Protein AF-A0A3B6RC14-F1 (afdb_monomer)

Organism: Triticum aestivum (NCBI:txid4565)

Secondary structure (DSSP, 8-state):
--SS-EE-TTSPEEPTTPPP---HHHHTT-HHHH-TTTTS--GGGGEETTEE-PPPTTT--TT-----

Mean predicted aligned error: 5.83 Å

Structure (mmCIF, N/CA/C/O backbone):
data_AF-A0A3B6RC14-F1
#
_entry.id   AF-A0A3B6RC14-F1
#
loop_
_atom_site.group_PDB
_atom_site.id
_atom_site.type_symbol
_atom_site.label_atom_id
_atom_site.label_alt_id
_atom_site.label_comp_id
_atom_site.label_asym_id
_atom_site.label_entity_id
_atom_site.label_seq_id
_atom_site.pdbx_PDB_ins_code
_atom_site.Cartn_x
_atom_site.Cartn_y
_atom_site.Cartn_z
_atom_site.occupancy
_atom_site.B_iso_or_equiv
_atom_site.auth_seq_id
_atom_site.auth_comp_id
_atom_site.auth_asym_id
_atom_site.auth_atom_id
_atom_site.pdbx_PDB_model_num
ATOM 1 N N . MET A 1 1 ? 15.273 -2.277 -12.876 1.00 85.31 1 MET A N 1
ATOM 2 C CA . MET A 1 1 ? 14.914 -2.357 -14.306 1.00 85.31 1 MET A CA 1
ATOM 3 C C . MET A 1 1 ? 14.804 -3.825 -14.662 1.00 85.31 1 MET A C 1
ATOM 5 O O . MET A 1 1 ? 15.495 -4.610 -14.021 1.00 85.31 1 MET A O 1
ATOM 9 N N . ALA A 1 2 ? 13.938 -4.191 -15.600 1.00 91.69 2 ALA A N 1
ATOM 10 C CA . ALA A 1 2 ? 13.833 -5.564 -16.084 1.00 91.69 2 ALA A CA 1
ATOM 11 C C . ALA A 1 2 ? 15.153 -6.002 -16.741 1.00 91.69 2 ALA A C 1
ATOM 13 O O . ALA A 1 2 ? 15.752 -5.221 -17.486 1.00 91.69 2 ALA A O 1
ATOM 14 N N . ASP A 1 3 ? 15.621 -7.217 -16.449 1.00 94.50 3 ASP A N 1
ATOM 15 C CA . ASP A 1 3 ? 16.859 -7.755 -17.034 1.00 94.50 3 ASP A CA 1
ATOM 16 C C . ASP A 1 3 ? 16.627 -8.403 -18.410 1.00 94.50 3 ASP A C 1
ATOM 18 O O . ASP A 1 3 ? 17.523 -8.440 -19.253 1.00 94.50 3 ASP A O 1
ATOM 22 N N . GLU A 1 4 ? 15.400 -8.826 -18.698 1.00 95.44 4 GLU A N 1
ATOM 23 C CA . GLU A 1 4 ? 14.988 -9.380 -19.987 1.00 95.44 4 GLU A CA 1
ATOM 24 C C . GLU A 1 4 ? 13.557 -8.966 -20.343 1.00 95.44 4 GLU A C 1
ATOM 26 O O . GLU A 1 4 ? 12.865 -8.334 -19.542 1.00 95.44 4 GLU A O 1
ATOM 31 N N . ASP A 1 5 ? 13.150 -9.276 -21.573 1.00 96.38 5 ASP A N 1
ATOM 32 C CA . ASP A 1 5 ? 11.768 -9.110 -22.013 1.00 96.38 5 ASP A CA 1
ATOM 33 C C . ASP A 1 5 ? 10.882 -10.166 -21.338 1.00 96.38 5 ASP A C 1
ATOM 35 O O . ASP A 1 5 ? 11.223 -11.347 -21.352 1.00 96.38 5 ASP A O 1
ATOM 39 N N . ASP A 1 6 ? 9.721 -9.760 -20.824 1.00 95.75 6 ASP A N 1
ATOM 40 C CA . ASP A 1 6 ? 8.780 -10.668 -20.160 1.00 95.75 6 ASP A CA 1
ATOM 41 C C . ASP A 1 6 ? 7.314 -10.339 -20.499 1.00 95.75 6 ASP A C 1
ATOM 43 O O . ASP A 1 6 ? 6.970 -9.214 -20.880 1.00 95.75 6 ASP A O 1
ATOM 47 N N . LEU A 1 7 ? 6.438 -11.336 -20.369 1.00 96.44 7 LEU A N 1
ATOM 48 C CA . LEU A 1 7 ? 4.986 -11.221 -20.473 1.00 96.44 7 LEU A CA 1
ATOM 49 C C . LEU A 1 7 ? 4.363 -11.512 -19.109 1.00 96.44 7 LEU A C 1
ATOM 51 O O . LEU A 1 7 ? 4.279 -12.659 -18.670 1.00 96.44 7 LEU A O 1
ATOM 55 N N . LEU A 1 8 ? 3.861 -10.463 -18.460 1.00 92.69 8 LEU A N 1
ATOM 56 C CA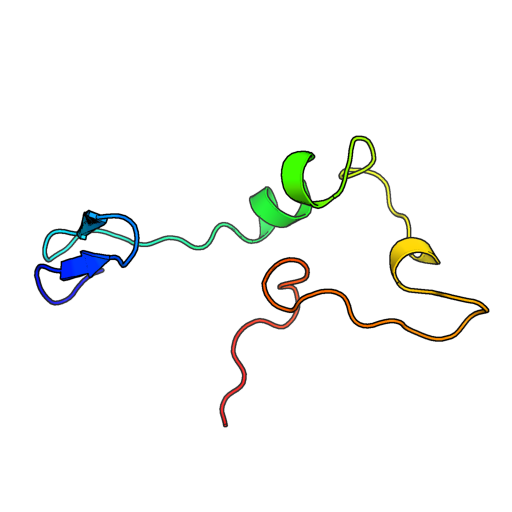 . LEU A 1 8 ? 3.190 -10.593 -17.174 1.00 92.69 8 LEU A CA 1
ATOM 57 C C . LEU A 1 8 ? 1.898 -11.422 -17.306 1.00 92.69 8 LEU A C 1
ATOM 59 O O . LEU A 1 8 ? 1.291 -11.457 -18.380 1.00 92.69 8 LEU A O 1
ATOM 63 N N . PRO A 1 9 ? 1.390 -12.021 -16.211 1.00 94.62 9 PRO A N 1
ATOM 64 C CA . PRO A 1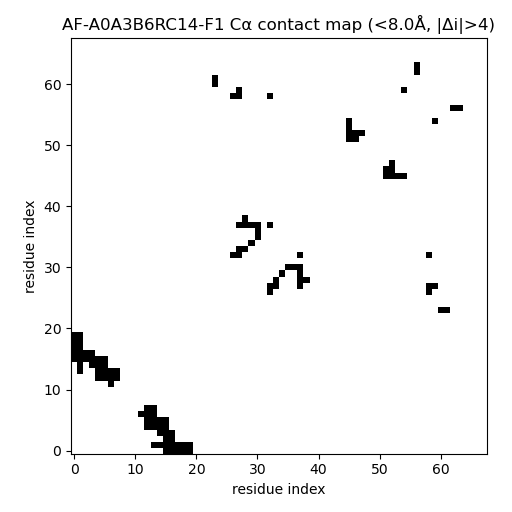 9 ? 0.173 -12.843 -16.239 1.00 94.62 9 PRO A CA 1
ATOM 65 C C . PRO A 1 9 ? -1.084 -12.141 -16.781 1.00 94.62 9 PRO A C 1
ATOM 67 O O . PRO A 1 9 ? -2.044 -12.799 -17.168 1.00 94.62 9 PRO A O 1
ATOM 70 N N . ASN A 1 10 ? -1.094 -10.806 -16.812 1.00 91.75 10 ASN A N 1
ATOM 71 C CA . ASN A 1 10 ? -2.167 -9.991 -17.386 1.00 91.75 10 ASN A CA 1
ATOM 72 C C . ASN A 1 10 ? -1.981 -9.685 -18.890 1.00 91.75 10 ASN A C 1
ATOM 74 O O . ASN A 1 10 ? -2.768 -8.926 -19.452 1.00 91.75 10 ASN A O 1
ATOM 78 N N . GLY A 1 11 ? -0.945 -10.231 -19.532 1.00 94.00 11 GLY A N 1
ATOM 79 C CA . GLY A 1 11 ? -0.601 -10.006 -20.937 1.00 94.00 11 GLY A CA 1
ATOM 80 C C . GLY A 1 11 ? 0.213 -8.737 -21.208 1.00 94.00 11 GLY A C 1
ATOM 81 O O . GLY A 1 11 ? 0.512 -8.450 -22.367 1.00 94.00 11 GLY A O 1
ATOM 82 N N . TYR A 1 12 ? 0.581 -7.969 -20.178 1.00 93.50 12 TYR A N 1
ATOM 83 C CA . 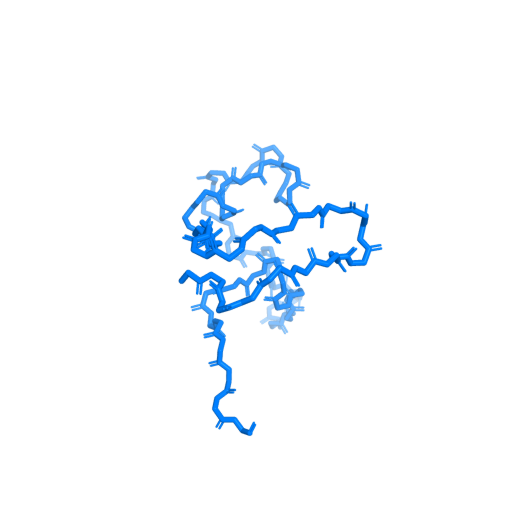TYR A 1 12 ? 1.431 -6.792 -20.347 1.00 93.50 12 TYR A CA 1
ATOM 84 C C . TYR A 1 12 ? 2.874 -7.209 -20.650 1.00 93.50 12 TYR A C 1
ATOM 86 O O . TYR A 1 12 ? 3.465 -7.990 -19.903 1.00 93.50 12 TYR A O 1
ATOM 94 N N . ARG A 1 13 ? 3.447 -6.669 -21.731 1.00 95.56 13 ARG A N 1
ATOM 95 C CA . ARG A 1 13 ? 4.841 -6.911 -22.112 1.00 95.56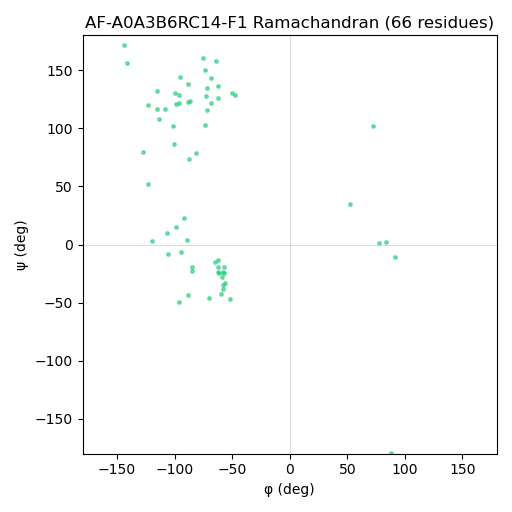 13 ARG A CA 1
ATOM 96 C C . ARG A 1 13 ? 5.756 -5.892 -21.440 1.00 95.56 13 ARG A C 1
ATOM 98 O O . ARG A 1 13 ? 5.584 -4.697 -21.657 1.00 95.56 13 ARG A O 1
ATOM 105 N N . VAL A 1 14 ? 6.728 -6.380 -20.679 1.00 95.06 14 VAL A N 1
ATOM 106 C CA . VAL A 1 14 ? 7.819 -5.587 -20.101 1.00 95.06 14 VAL A CA 1
ATOM 107 C C . VAL A 1 14 ? 9.048 -5.771 -20.983 1.00 95.06 14 VAL A C 1
ATOM 109 O O . VAL A 1 14 ? 9.394 -6.899 -21.327 1.00 95.06 14 VAL A O 1
ATOM 112 N N . ILE A 1 15 ? 9.688 -4.678 -21.383 1.00 96.69 15 ILE A N 1
ATOM 113 C CA . ILE A 1 15 ? 10.894 -4.703 -22.221 1.00 96.69 15 ILE A CA 1
ATOM 114 C C . ILE A 1 15 ? 12.132 -4.630 -21.323 1.00 96.69 15 ILE A C 1
ATOM 116 O O . ILE A 1 15 ? 12.139 -3.910 -20.317 1.00 96.69 15 ILE A O 1
ATOM 120 N N . LYS A 1 16 ? 13.210 -5.328 -21.698 1.00 96.00 16 LYS A N 1
ATOM 121 C CA . LYS A 1 16 ? 14.510 -5.208 -21.025 1.00 96.00 16 LYS A CA 1
ATOM 122 C C . LYS A 1 16 ? 14.884 -3.734 -20.823 1.00 96.00 16 LYS A C 1
ATOM 124 O O . LYS A 1 16 ? 14.900 -2.940 -21.762 1.00 96.00 16 LYS A O 1
ATOM 129 N N . GLY A 1 17 ? 15.242 -3.379 -19.592 1.00 95.00 17 GLY A N 1
ATOM 130 C CA . GLY A 1 17 ? 15.589 -2.014 -19.201 1.00 95.00 17 GLY A CA 1
ATOM 131 C C . GLY A 1 17 ? 14.419 -1.176 -18.677 1.00 95.00 17 GLY A C 1
ATOM 132 O O . GLY A 1 17 ? 14.665 -0.134 -18.074 1.00 95.00 17 GLY A O 1
ATOM 133 N N . GLU A 1 18 ? 13.163 -1.613 -18.805 1.00 94.69 18 GLU A N 1
ATOM 134 C CA . GLU A 1 18 ? 12.032 -0.870 -18.240 1.00 94.69 18 GLU A CA 1
ATOM 135 C C . GLU A 1 18 ? 12.028 -0.893 -16.705 1.00 94.69 18 GLU A C 1
ATOM 137 O O . GLU A 1 18 ? 12.401 -1.867 -16.044 1.00 94.69 18 GLU A O 1
ATOM 142 N N . GLY A 1 19 ? 11.620 0.226 -16.108 1.00 89.19 19 GLY A N 1
ATOM 143 C CA . GLY A 1 19 ? 11.469 0.359 -14.664 1.00 89.19 19 GLY A CA 1
ATOM 144 C C . GLY A 1 19 ? 10.089 -0.097 -14.205 1.00 89.19 19 GLY A C 1
ATOM 145 O O . GLY A 1 19 ? 9.082 0.471 -14.615 1.00 89.19 19 GLY A O 1
ATOM 146 N N . MET A 1 20 ? 10.042 -1.056 -13.283 1.00 85.69 20 MET A N 1
ATOM 147 C CA . MET A 1 20 ? 8.826 -1.398 -12.548 1.00 85.69 20 MET A CA 1
ATOM 148 C C . MET A 1 20 ? 8.868 -0.711 -11.187 1.00 85.69 20 MET A C 1
ATOM 150 O O . MET A 1 20 ? 9.799 -0.924 -10.412 1.00 85.69 20 MET A O 1
ATOM 154 N N . ASN A 1 21 ? 7.876 0.133 -10.909 1.00 85.12 21 ASN A N 1
ATOM 155 C CA . ASN A 1 21 ? 7.815 0.913 -9.678 1.00 85.12 21 ASN A CA 1
ATOM 156 C C . ASN A 1 21 ? 6.610 0.496 -8.846 1.00 85.12 21 ASN A C 1
ATOM 158 O O . ASN A 1 21 ? 5.485 0.449 -9.341 1.00 85.12 21 ASN A O 1
ATOM 162 N N . TYR A 1 22 ? 6.849 0.262 -7.560 1.00 82.00 22 TYR A N 1
ATOM 163 C CA . TYR A 1 22 ? 5.799 0.005 -6.588 1.00 82.00 22 TYR A CA 1
ATOM 164 C C . TYR A 1 22 ? 5.541 1.274 -5.772 1.00 82.00 22 TYR A C 1
ATOM 166 O O . TYR A 1 22 ? 6.326 1.643 -4.898 1.00 82.00 22 TYR A O 1
ATOM 174 N N . MET A 1 23 ? 4.469 2.000 -6.099 1.00 87.06 23 MET A N 1
ATOM 175 C CA . MET A 1 23 ? 4.196 3.328 -5.536 1.00 87.06 23 MET A CA 1
ATOM 176 C C . MET A 1 23 ? 3.420 3.236 -4.221 1.00 87.06 23 MET A C 1
ATOM 178 O O . MET A 1 23 ? 2.235 3.562 -4.153 1.00 87.06 23 MET A O 1
ATOM 182 N N . ILE A 1 24 ? 4.119 2.821 -3.164 1.00 87.44 24 ILE A N 1
ATOM 183 C CA . ILE A 1 24 ? 3.536 2.546 -1.843 1.00 87.44 24 ILE A CA 1
ATOM 184 C C . ILE A 1 24 ? 2.694 3.714 -1.318 1.00 87.44 24 ILE A C 1
ATOM 186 O O . ILE A 1 24 ? 1.554 3.540 -0.892 1.00 87.44 24 ILE A O 1
ATOM 190 N N . TYR A 1 25 ? 3.245 4.925 -1.404 1.00 86.81 25 TYR A N 1
ATOM 191 C CA . TYR A 1 25 ? 2.589 6.142 -0.932 1.00 86.81 25 TYR A CA 1
ATOM 192 C C . TYR A 1 25 ? 1.254 6.414 -1.640 1.00 86.81 25 TYR A C 1
ATOM 194 O O . TYR A 1 25 ? 0.281 6.802 -0.989 1.00 86.81 25 TYR A O 1
ATOM 202 N N . ALA A 1 26 ? 1.215 6.214 -2.961 1.00 89.62 26 ALA A N 1
ATOM 203 C CA . ALA A 1 26 ? 0.013 6.412 -3.760 1.00 89.62 26 ALA A CA 1
ATOM 204 C C . ALA A 1 26 ? -1.020 5.326 -3.445 1.00 89.62 26 ALA A C 1
ATOM 206 O O . ALA A 1 26 ? -2.175 5.643 -3.183 1.00 89.62 26 ALA A O 1
ATOM 207 N N . MET A 1 27 ? -0.594 4.060 -3.381 1.00 91.19 27 MET A N 1
ATOM 208 C CA . MET A 1 27 ? -1.466 2.932 -3.032 1.00 91.19 27 MET A CA 1
ATOM 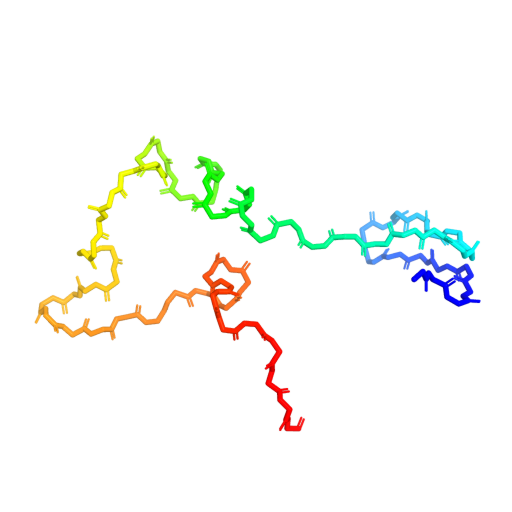209 C C . MET A 1 27 ? -2.123 3.103 -1.660 1.00 91.19 27 MET A C 1
ATOM 211 O O . MET A 1 27 ? -3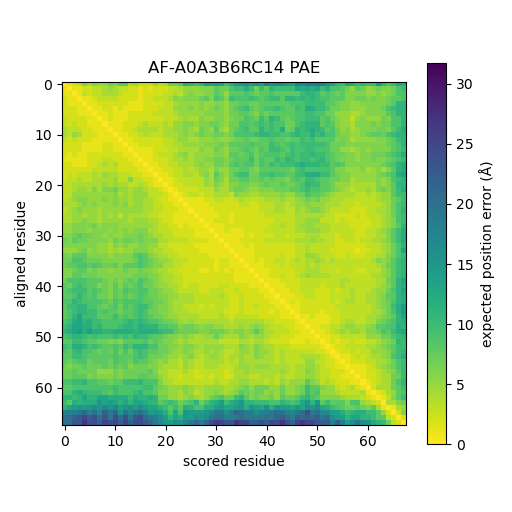.309 2.815 -1.516 1.00 91.19 27 MET A O 1
ATOM 215 N N . GLY A 1 28 ? -1.398 3.641 -0.675 1.00 89.50 28 GLY A N 1
ATOM 216 C CA . GLY A 1 28 ? -1.935 3.953 0.654 1.00 89.50 28 GLY A CA 1
ATOM 217 C C . GLY A 1 28 ? -3.061 4.997 0.669 1.00 89.50 28 GLY A C 1
ATOM 218 O O . GLY A 1 28 ? -3.727 5.129 1.684 1.00 89.50 28 GLY A O 1
ATOM 219 N N . ARG A 1 29 ? -3.280 5.726 -0.435 1.00 91.25 29 ARG A N 1
ATOM 220 C CA . ARG A 1 29 ? -4.320 6.764 -0.589 1.00 91.25 29 ARG A CA 1
ATOM 221 C C . ARG A 1 29 ? -5.312 6.462 -1.711 1.00 91.25 29 ARG A C 1
ATOM 223 O O . ARG A 1 29 ? -6.185 7.272 -2.010 1.00 91.25 29 ARG A O 1
ATOM 230 N N . MET A 1 30 ? -5.191 5.313 -2.374 1.00 92.44 30 MET A N 1
ATOM 231 C CA . MET A 1 30 ? -6.101 4.961 -3.460 1.00 92.44 30 MET A CA 1
ATOM 232 C C . MET A 1 30 ? -7.481 4.622 -2.906 1.00 92.44 30 MET A C 1
ATOM 234 O O . MET A 1 30 ? -7.655 3.590 -2.257 1.00 92.44 30 MET A O 1
ATOM 238 N N . LYS A 1 31 ? -8.481 5.430 -3.268 1.00 94.31 31 LYS A N 1
ATOM 239 C CA . LYS A 1 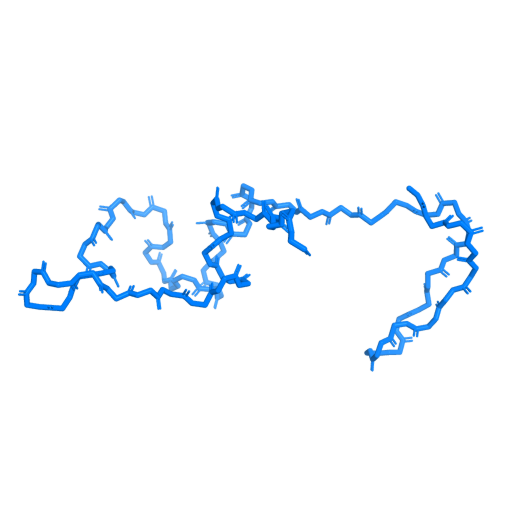31 ? -9.888 5.173 -2.930 1.00 94.31 31 LYS A CA 1
ATOM 240 C C . LYS A 1 31 ? -10.392 3.813 -3.408 1.00 94.31 31 LYS A C 1
ATOM 242 O O . LYS A 1 31 ? -11.167 3.166 -2.721 1.00 94.31 31 LYS A O 1
ATOM 247 N N . TYR A 1 32 ? -9.886 3.334 -4.545 1.00 91.62 32 TYR A N 1
ATOM 248 C CA . TYR A 1 32 ? -10.185 1.989 -5.043 1.00 91.62 32 TYR A CA 1
ATOM 249 C C . TYR A 1 32 ? -9.799 0.878 -4.049 1.00 91.62 32 TYR A C 1
ATOM 251 O O . TYR A 1 32 ? -10.497 -0.125 -3.948 1.00 91.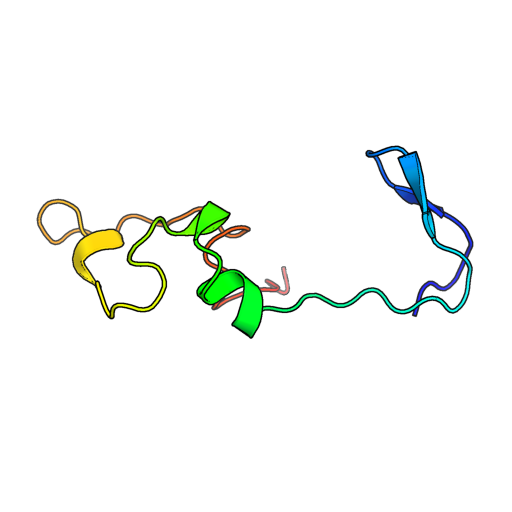62 32 TYR A O 1
ATOM 259 N N . LEU A 1 33 ? -8.705 1.057 -3.301 1.00 90.75 33 LEU A N 1
ATOM 260 C CA . LEU A 1 33 ? -8.244 0.086 -2.308 1.00 90.75 33 LEU A CA 1
ATOM 261 C C . LEU A 1 33 ? -8.876 0.334 -0.933 1.00 90.75 33 LEU A C 1
ATOM 263 O O . LEU A 1 33 ? -9.274 -0.616 -0.259 1.00 90.75 33 LEU A O 1
ATOM 267 N N . TRP A 1 34 ? -8.950 1.595 -0.506 1.00 90.69 34 TRP A N 1
ATOM 268 C CA . TRP A 1 34 ? -9.256 1.965 0.880 1.00 90.69 34 TRP A CA 1
ATOM 269 C C . TRP A 1 34 ? -10.667 2.518 1.105 1.00 90.69 34 TRP A C 1
ATOM 271 O O . TRP A 1 34 ? -11.077 2.632 2.255 1.00 90.69 34 TRP A O 1
ATOM 281 N N . GLY A 1 35 ? -11.429 2.782 0.044 1.00 93.12 35 GLY A N 1
ATOM 282 C CA . GLY A 1 35 ? -12.716 3.475 0.107 1.00 93.12 35 GLY A CA 1
ATOM 283 C C . GLY A 1 35 ? -12.569 4.996 0.028 1.00 93.12 35 GLY A C 1
ATOM 284 O O . GLY A 1 35 ? -11.472 5.531 -0.110 1.00 93.12 35 GLY A O 1
ATOM 285 N N . GLU A 1 36 ? -13.688 5.717 0.094 1.00 95.88 36 GLU A N 1
ATOM 286 C CA . GLU A 1 36 ? -13.699 7.186 -0.026 1.00 95.88 36 GLU A CA 1
ATOM 287 C C . GLU A 1 36 ? -12.913 7.902 1.083 1.00 95.88 36 GLU A C 1
ATOM 289 O O . GLU A 1 36 ? -12.416 9.005 0.871 1.00 95.88 36 GLU A O 1
ATOM 294 N N . ASP A 1 37 ? -12.747 7.243 2.226 1.00 94.31 37 ASP A N 1
ATOM 295 C CA . ASP A 1 37 ? -12.045 7.710 3.421 1.00 94.31 37 ASP A CA 1
ATOM 296 C C . ASP A 1 37 ? -10.555 7.305 3.443 1.00 94.31 37 ASP A C 1
ATOM 298 O O . ASP A 1 37 ? -9.933 7.236 4.503 1.00 94.31 37 ASP A O 1
ATOM 302 N N . ALA A 1 38 ? -9.962 7.023 2.276 1.00 93.62 38 ALA A N 1
ATOM 303 C CA . ALA A 1 38 ? -8.560 6.614 2.130 1.00 93.62 38 ALA A CA 1
ATOM 304 C C . ALA A 1 38 ? -7.541 7.612 2.711 1.00 93.62 38 ALA A C 1
ATOM 306 O O . ALA A 1 38 ? -6.414 7.236 3.027 1.00 93.62 38 ALA A O 1
ATOM 307 N N . GLU A 1 39 ? -7.915 8.886 2.816 1.00 92.56 39 GLU A N 1
ATOM 308 C CA . GLU A 1 39 ? -7.051 9.955 3.328 1.00 92.56 39 GLU A CA 1
ATOM 309 C C . GLU A 1 39 ? -7.243 10.215 4.829 1.00 92.56 39 GLU A C 1
ATOM 311 O O . GLU A 1 39 ? -6.484 10.977 5.428 1.00 92.56 39 GLU A O 1
ATOM 316 N N . GLU A 1 40 ? -8.227 9.569 5.455 1.00 95.06 40 GLU A N 1
ATOM 317 C CA . GLU A 1 40 ? -8.527 9.735 6.872 1.00 95.06 40 GLU A CA 1
ATOM 318 C C . GLU A 1 40 ? -7.719 8.756 7.732 1.00 95.06 40 GLU A C 1
ATOM 320 O O . GLU A 1 40 ? -7.590 7.565 7.432 1.00 95.06 40 GLU A O 1
ATOM 325 N N . PHE A 1 41 ? -7.200 9.241 8.862 1.00 91.06 41 PHE A N 1
ATOM 326 C CA . PHE A 1 41 ? -6.574 8.373 9.855 1.00 91.06 41 PHE A CA 1
ATOM 327 C C . PHE A 1 41 ? -7.652 7.576 10.605 1.00 91.06 41 PHE A C 1
ATOM 329 O O . PHE A 1 41 ? -8.322 8.113 11.484 1.00 91.06 41 PHE A O 1
ATOM 336 N N . ARG A 1 42 ? -7.812 6.295 10.248 1.00 90.19 42 ARG A N 1
ATOM 337 C CA . ARG A 1 42 ? -8.831 5.386 10.805 1.00 90.19 42 ARG A CA 1
ATOM 338 C C . ARG A 1 42 ? -8.223 4.073 11.317 1.00 90.19 42 ARG A C 1
ATOM 340 O O . ARG A 1 42 ? -8.276 3.064 10.607 1.00 90.19 42 ARG A 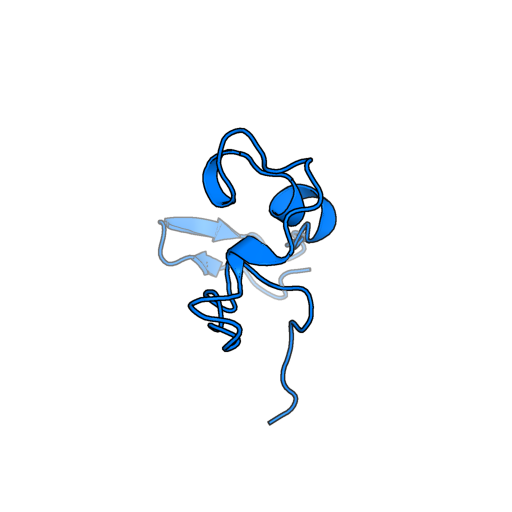O 1
ATOM 347 N N . PRO A 1 43 ? -7.622 4.055 12.520 1.00 88.69 43 PRO A N 1
ATOM 348 C CA . PRO A 1 43 ? -7.031 2.846 13.098 1.00 88.69 43 PRO A CA 1
ATOM 349 C C . PRO A 1 43 ? -8.054 1.724 13.333 1.00 88.69 43 PRO A C 1
ATOM 351 O O . PRO A 1 43 ? -7.695 0.548 13.295 1.00 88.69 43 PRO A O 1
ATOM 354 N N . GLU A 1 44 ? -9.334 2.063 13.494 1.00 91.94 44 GLU A N 1
ATOM 355 C CA . GLU A 1 44 ? -10.433 1.108 13.675 1.00 91.94 44 GLU A CA 1
ATOM 356 C C . GLU A 1 44 ? -10.613 0.190 12.461 1.00 91.94 44 GLU A C 1
ATOM 358 O O . GLU A 1 44 ? -11.185 -0.887 12.582 1.00 91.94 44 GLU A O 1
ATOM 363 N N . ARG A 1 45 ? -10.087 0.569 11.288 1.00 90.12 45 ARG A N 1
ATOM 364 C CA . ARG A 1 45 ? -10.136 -0.250 10.070 1.00 90.12 45 ARG A CA 1
ATOM 365 C C . ARG A 1 45 ? -9.466 -1.615 10.246 1.00 90.12 45 ARG A C 1
ATOM 367 O O . ARG A 1 45 ? -9.847 -2.569 9.577 1.00 90.12 45 ARG A O 1
ATOM 374 N N . TRP A 1 46 ? -8.486 -1.700 11.141 1.00 90.06 46 TRP A N 1
ATOM 375 C CA . TRP A 1 46 ? -7.755 -2.929 11.440 1.00 90.06 46 TRP A CA 1
ATOM 376 C C . TRP A 1 46 ? -8.135 -3.526 12.792 1.00 90.06 46 TRP A C 1
ATOM 378 O O . TRP A 1 46 ? -7.448 -4.427 13.258 1.00 90.06 46 TRP A O 1
ATOM 388 N N . LEU A 1 47 ? -9.178 -3.026 13.456 1.00 93.75 47 LEU A N 1
ATOM 389 C CA . LEU A 1 47 ? -9.568 -3.472 14.789 1.00 93.75 47 LEU A CA 1
ATOM 390 C C . LEU A 1 47 ? -11.015 -3.953 14.771 1.00 93.75 47 LEU A C 1
ATOM 392 O O . LEU A 1 47 ? -11.935 -3.187 14.504 1.00 93.75 47 LEU A O 1
ATOM 396 N N . VAL A 1 48 ? -11.219 -5.220 15.121 1.00 92.38 48 VAL A N 1
ATOM 397 C CA . VAL A 1 48 ? -12.549 -5.787 15.373 1.00 92.38 48 VAL A CA 1
ATOM 398 C C . VAL A 1 48 ? -12.592 -6.179 16.840 1.00 92.38 48 VAL A C 1
ATOM 400 O O . VAL A 1 48 ? -11.769 -6.975 17.284 1.00 92.38 48 VAL A O 1
ATOM 403 N N . ASP A 1 49 ? -13.478 -5.542 17.608 1.00 93.44 49 ASP A N 1
ATOM 404 C CA . ASP A 1 49 ? -13.576 -5.695 19.068 1.00 93.44 49 ASP A CA 1
ATOM 405 C C . ASP A 1 49 ? -12.239 -5.469 19.805 1.00 93.44 49 ASP A C 1
ATOM 407 O O . ASP A 1 49 ? -11.918 -6.122 20.796 1.00 93.44 49 ASP A O 1
ATOM 411 N N . GLY A 1 50 ? -11.422 -4.540 19.294 1.00 91.81 50 GLY A N 1
ATOM 412 C CA . GLY A 1 50 ? -10.091 -4.230 19.831 1.00 91.81 50 GLY A CA 1
ATOM 413 C C . GLY A 1 50 ? -8.996 -5.234 19.453 1.00 91.81 50 GLY A C 1
ATOM 414 O O . GLY A 1 50 ? -7.846 -5.055 19.853 1.00 91.81 50 GLY A O 1
ATOM 415 N N . ILE A 1 51 ? -9.318 -6.261 18.663 1.00 93.31 51 ILE A N 1
ATOM 416 C CA . ILE A 1 51 ? -8.370 -7.265 18.174 1.00 93.31 51 ILE A CA 1
ATOM 417 C C . ILE A 1 51 ? -7.905 -6.879 16.773 1.00 93.31 51 ILE A C 1
ATOM 419 O O . ILE A 1 51 ? -8.722 -6.646 15.879 1.00 93.31 51 ILE A O 1
ATOM 423 N N . PHE A 1 52 ? -6.585 -6.852 16.576 1.00 90.38 52 PHE A N 1
ATOM 424 C CA . PHE A 1 52 ? -5.990 -6.570 15.275 1.00 90.38 52 PHE A CA 1
ATOM 425 C C . PHE A 1 52 ? -6.382 -7.625 14.237 1.00 90.38 52 PHE A C 1
ATOM 427 O O . PHE A 1 52 ? -6.155 -8.819 14.429 1.00 90.38 52 PHE A O 1
ATOM 434 N N . GLN A 1 53 ? -6.932 -7.156 13.123 1.00 90.25 53 GLN A N 1
ATOM 435 C CA . GLN A 1 53 ? -7.232 -7.939 11.937 1.00 90.25 53 GLN A CA 1
ATOM 436 C C . GLN A 1 53 ? -6.256 -7.544 10.835 1.00 90.25 53 GLN A C 1
ATOM 438 O O . GLN A 1 53 ? -6.227 -6.399 10.377 1.00 90.25 53 GLN A O 1
ATOM 443 N N . GLN A 1 54 ? -5.442 -8.509 10.416 1.00 85.81 54 GLN A N 1
ATOM 444 C CA . GLN A 1 54 ? -4.476 -8.294 9.354 1.00 85.81 54 GLN A CA 1
ATOM 445 C C . GLN A 1 54 ? -5.201 -8.094 8.018 1.00 85.81 54 GLN A C 1
ATOM 447 O O . GLN A 1 54 ? -5.933 -8.961 7.547 1.00 85.81 54 GLN A O 1
ATOM 452 N N . GLU A 1 55 ? -4.960 -6.946 7.394 1.00 88.56 55 GLU A N 1
ATOM 453 C CA . GLU A 1 55 ? -5.391 -6.665 6.027 1.00 88.56 55 GLU A CA 1
ATOM 454 C C . GLU A 1 55 ? -4.491 -7.409 5.024 1.00 88.56 55 GLU A C 1
ATOM 456 O O . GLU A 1 55 ? -3.364 -7.796 5.349 1.00 88.56 55 GLU A O 1
ATOM 461 N N . SER A 1 56 ? -4.961 -7.597 3.787 1.00 85.94 56 SER A N 1
ATOM 462 C CA . SER A 1 56 ? -4.148 -8.225 2.736 1.00 85.94 56 SER A CA 1
ATOM 463 C C . SER A 1 56 ? -2.759 -7.569 2.635 1.00 85.94 56 SER A C 1
ATOM 465 O O . SER A 1 56 ? -2.686 -6.344 2.495 1.00 85.94 56 SER A O 1
ATOM 467 N N . PRO A 1 57 ? -1.654 -8.340 2.626 1.00 82.50 57 PRO A N 1
ATOM 468 C CA . PRO A 1 57 ? -0.298 -7.791 2.540 1.00 82.50 57 PRO A CA 1
ATOM 469 C C . PRO A 1 57 ? -0.023 -7.075 1.209 1.00 82.50 57 PRO A C 1
ATOM 471 O O . PRO A 1 57 ? 0.939 -6.323 1.110 1.00 82.50 57 PRO A O 1
ATOM 474 N N . TYR A 1 58 ? -0.870 -7.276 0.193 1.00 83.25 58 TYR A N 1
ATOM 475 C CA . TYR A 1 58 ? -0.821 -6.553 -1.084 1.00 83.25 58 TYR A CA 1
ATOM 476 C C . TYR A 1 58 ? -1.569 -5.214 -1.044 1.00 83.25 58 TYR A C 1
ATOM 478 O O . TYR A 1 58 ? -1.333 -4.343 -1.878 1.00 83.25 58 TYR A O 1
ATOM 486 N N . LYS A 1 59 ? -2.468 -5.042 -0.071 1.00 85.62 59 LYS A N 1
ATOM 487 C CA . LYS A 1 59 ? -3.228 -3.811 0.166 1.00 85.62 59 LYS A CA 1
ATOM 488 C C . LYS A 1 59 ? -2.558 -2.961 1.245 1.00 85.62 59 LYS A C 1
ATOM 490 O O . LYS A 1 59 ? -2.310 -1.779 1.023 1.00 85.62 59 LYS A O 1
ATOM 495 N N . PHE A 1 60 ? -2.210 -3.565 2.382 1.00 84.31 60 PHE A N 1
ATOM 496 C CA . PHE A 1 60 ? -1.475 -2.932 3.475 1.00 84.31 60 PHE A CA 1
ATOM 497 C C . PHE A 1 60 ? 0.006 -3.314 3.433 1.00 84.31 60 PHE A C 1
ATOM 499 O O . PHE A 1 60 ? 0.473 -4.258 4.062 1.00 84.31 60 PHE A O 1
ATOM 506 N N . ILE A 1 61 ? 0.743 -2.541 2.652 1.00 81.19 61 ILE A N 1
ATOM 507 C CA . ILE A 1 61 ? 2.111 -2.842 2.212 1.00 81.19 61 ILE A CA 1
ATOM 508 C C . ILE A 1 61 ? 3.179 -2.126 3.047 1.00 81.19 61 ILE A C 1
ATOM 510 O O . ILE A 1 61 ? 4.332 -2.041 2.636 1.00 81.19 61 ILE A O 1
ATOM 514 N N . SER A 1 62 ? 2.802 -1.603 4.218 1.00 78.75 62 SER A N 1
ATOM 515 C CA . SER A 1 62 ? 3.694 -0.883 5.141 1.00 78.75 62 SER A CA 1
ATOM 516 C C . SER A 1 62 ? 4.892 -1.723 5.600 1.00 78.75 62 SER A C 1
ATOM 518 O O . SER A 1 62 ? 5.919 -1.167 5.971 1.00 78.75 62 SER A O 1
ATOM 520 N N . PHE A 1 63 ? 4.762 -3.052 5.545 1.00 75.88 63 PHE A N 1
ATOM 521 C CA . PHE A 1 63 ? 5.812 -4.023 5.855 1.00 75.88 63 PHE A CA 1
ATOM 522 C C . PHE A 1 63 ? 6.054 -4.957 4.660 1.00 75.88 63 PHE A C 1
ATOM 524 O O . PHE A 1 63 ? 5.971 -6.178 4.783 1.00 75.88 63 PHE A O 1
ATOM 531 N N . ASN A 1 64 ? 6.272 -4.390 3.469 1.00 66.75 64 ASN A N 1
ATOM 532 C CA . ASN A 1 64 ? 6.563 -5.186 2.280 1.00 66.75 64 ASN A CA 1
ATOM 533 C C . ASN A 1 64 ? 7.994 -5.757 2.307 1.00 66.75 64 ASN A C 1
ATOM 535 O O . ASN A 1 64 ? 8.907 -5.138 2.839 1.00 66.75 64 ASN A O 1
ATOM 539 N N . VAL A 1 65 ? 8.167 -6.922 1.668 1.00 62.28 65 VAL A N 1
ATOM 540 C CA . VAL A 1 65 ? 9.405 -7.727 1.625 1.00 62.28 65 VAL A CA 1
ATOM 541 C C . VAL A 1 65 ? 9.708 -8.426 2.958 1.00 62.28 65 VAL A C 1
ATOM 543 O O . VAL A 1 65 ? 10.226 -7.833 3.896 1.00 62.28 65 VAL A O 1
ATOM 546 N N . SER A 1 66 ? 9.416 -9.730 3.017 1.00 58.47 66 SER A N 1
ATOM 547 C CA . SER A 1 66 ? 9.935 -10.625 4.058 1.00 58.47 66 SER A CA 1
ATOM 548 C C . SER A 1 66 ? 11.165 -11.333 3.509 1.00 58.47 66 SER A C 1
ATOM 550 O O . SER A 1 66 ? 11.079 -12.003 2.481 1.00 58.47 66 SER A O 1
ATOM 552 N N . THR A 1 67 ? 12.306 -11.187 4.175 1.00 45.66 67 THR A N 1
ATOM 553 C CA . THR A 1 67 ? 13.515 -11.958 3.873 1.00 45.66 67 THR A CA 1
ATOM 554 C C . THR A 1 67 ? 13.378 -13.321 4.551 1.00 45.66 67 THR A C 1
ATOM 556 O O . THR A 1 67 ? 13.869 -13.531 5.658 1.00 45.66 67 THR A O 1
ATOM 559 N N . THR A 1 68 ? 12.618 -14.233 3.952 1.00 41.56 68 THR A N 1
ATOM 560 C CA . THR A 1 68 ? 12.598 -15.651 4.340 1.00 41.56 68 THR A CA 1
ATOM 561 C C . THR A 1 68 ? 12.809 -16.495 3.103 1.00 41.56 68 THR A C 1
ATOM 563 O O . THR A 1 68 ? 12.170 -16.175 2.078 1.00 41.56 68 THR A O 1
#

InterPro domains:
  IPR001128 Cytochrome P450 [PF00067] (5-63)
  IPR036396 Cytochrome P450 superfamily [G3DSA:1.10.630.10] (1-66)
  IPR036396 Cytochrome P450 superfamily [SSF48264] (2-64)

Radius of gyration: 16.22 Å; Cα contacts (8 Å, |Δi|>4): 59; chains: 1; bounding box: 31×26×42 Å

Nearest PDB structures (foldseek):
  5jqu-assembly1_G  TM=7.373E-01  e=1.344E-01  Priestia megaterium NBRC 15308 = ATCC 14581

pLDDT: mean 87.91, std 10.62, range [41.56, 96.69]

Sequence (68 aa):
MADEDDLLPNGYRVIKGEGMNYMIYAMGRMKYLWGEDAEEFRPERWLVDGIFQQESPYKFISFNVSTT

Solvent-accessible surface area (backbone atoms only — not comparable to full-atom values): 4543 Å² total; per-residue (Å²): 96,38,89,51,70,45,71,45,99,86,70,52,73,46,50,56,63,43,77,84,79,83,59,62,76,57,56,62,46,32,41,91,79,59,35,93,61,24,84,54,95,58,76,62,82,35,38,58,97,83,40,81,50,87,65,57,66,89,69,57,49,94,78,62,84,76,98,121

Foldseek 3Di:
DACAWDQPPVRDIDHHPDDDDDPLVVLCQDCVLVNPCSVPDDPCVQADPNDGHDDDCVSVVVPPDDPD